Protein AF-A0A357VA05-F1 (afdb_monomer)

Solvent-accessible surface area (backbone atoms only — not comparable to full-atom values): 4851 Å² total; per-residue (Å²): 112,70,68,58,56,53,48,57,50,44,50,55,29,38,72,75,32,68,98,32,67,70,58,20,50,53,53,45,20,52,46,30,53,64,37,83,68,48,51,71,44,96,52,73,46,81,48,71,64,99,86,51,41,39,38,37,37,35,84,34,48,76,43,66,50,95,81,66,64,86,55,74,70,100,58,12,72,61,64,72,72,107

Nearest PDB structures (foldseek):
  2z3b-assembly1_E  TM=9.394E-01  e=3.137E-08  Bacillus subtilis
  5ji3-assembly1_B  TM=9.638E-01  e=5.963E-08  Escherichia coli
  6kr1-assembly4_K  TM=9.578E-01  e=1.466E-07  Staphylococcus aureus subsp. aureus Mu50
  6kr1-assembly2_G  TM=9.420E-01  e=1.063E-07  Staphylococcus aureus subsp. aureus Mu50
  4hnz-assembly1_B  TM=9.440E-01  e=1.777E-07  Trypanosoma brucei brucei TREU927

Secondary structure (DSSP, 8-state):
-HHHHHHHHHHHHHHHSTT-HHHHHHHHHHHHTT-TTGGG---EEEEE-SS-EEEEETTS-EE--TTS----STTHHHHTT-

Foldseek 3Di:
DLVVVLVVQLVVLCVVPPPCNVRSLLVSLVCLCPDPVSLPDQDKDWDDDPPFTWIHGSNSDIDTDPVRDAADDPCRVVVVVD

Mean predicted aligned error: 7.54 Å

Sequence (82 aa):
ADAFTLFERLEAKLEQYPTQLTRACVELAKDWRTDRYLRRLEAMMAVADKEVSLVLTGT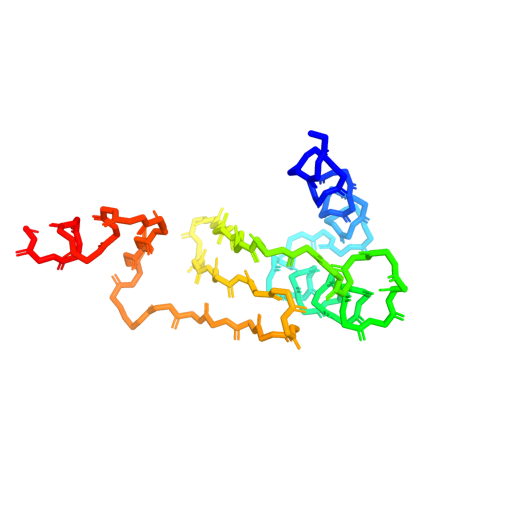GDVLEPEDGLIGIGSGGNYALAA

Radius of gyration: 12.71 Å; Cα contacts (8 Å, |Δi|>4): 104; chains: 1; bounding box: 30×35×25 Å

Structure (mmCIF, N/CA/C/O backbone):
data_AF-A0A357VA05-F1
#
_entry.id   AF-A0A357VA05-F1
#
loop_
_atom_site.group_PDB
_atom_site.id
_atom_site.type_symbol
_atom_site.label_atom_id
_atom_site.label_alt_id
_atom_site.label_comp_id
_atom_site.label_asym_id
_atom_site.label_entity_id
_atom_site.label_seq_id
_atom_site.pdbx_PDB_ins_code
_atom_site.Cartn_x
_atom_site.Cartn_y
_atom_site.Cartn_z
_atom_site.occupancy
_atom_site.B_iso_or_equiv
_atom_site.auth_seq_id
_atom_site.auth_comp_id
_atom_site.auth_asym_id
_atom_site.auth_atom_id
_atom_site.pdbx_PDB_model_num
ATOM 1 N N . ALA A 1 1 ? 15.042 -5.402 -2.720 1.00 58.16 1 ALA A N 1
ATOM 2 C CA . ALA A 1 1 ? 15.288 -3.947 -2.651 1.00 58.16 1 ALA A CA 1
ATOM 3 C C . ALA A 1 1 ? 13.981 -3.196 -2.868 1.00 58.16 1 ALA A C 1
ATOM 5 O O . ALA A 1 1 ? 13.581 -2.435 -2.005 1.00 58.16 1 ALA A O 1
ATOM 6 N N . ASP A 1 2 ? 13.264 -3.523 -3.939 1.00 70.12 2 ASP A N 1
ATOM 7 C CA . ASP A 1 2 ? 12.042 -2.831 -4.368 1.00 70.12 2 ASP A CA 1
ATOM 8 C C . ASP A 1 2 ? 10.902 -2.786 -3.337 1.00 70.12 2 ASP A C 1
ATOM 10 O O . ASP A 1 2 ? 10.282 -1.743 -3.149 1.00 70.12 2 ASP A O 1
ATOM 14 N N . ALA A 1 3 ? 10.664 -3.885 -2.611 1.00 75.94 3 ALA A N 1
ATOM 15 C CA . ALA A 1 3 ? 9.641 -3.930 -1.562 1.00 75.94 3 ALA A CA 1
ATOM 16 C C . ALA A 1 3 ? 9.960 -3.002 -0.373 1.00 75.94 3 ALA A C 1
ATOM 18 O O . ALA A 1 3 ? 9.062 -2.353 0.152 1.00 75.94 3 ALA A O 1
ATOM 19 N N . PHE A 1 4 ? 11.236 -2.888 0.019 1.00 83.62 4 PHE A N 1
ATOM 20 C CA . PHE A 1 4 ? 11.647 -1.988 1.104 1.00 83.62 4 PHE A CA 1
ATOM 21 C C . PHE A 1 4 ? 11.429 -0.522 0.727 1.00 83.62 4 PHE A C 1
ATOM 23 O O . PHE A 1 4 ? 10.904 0.238 1.529 1.00 83.62 4 PHE A O 1
ATOM 30 N N . THR A 1 5 ? 11.731 -0.140 -0.517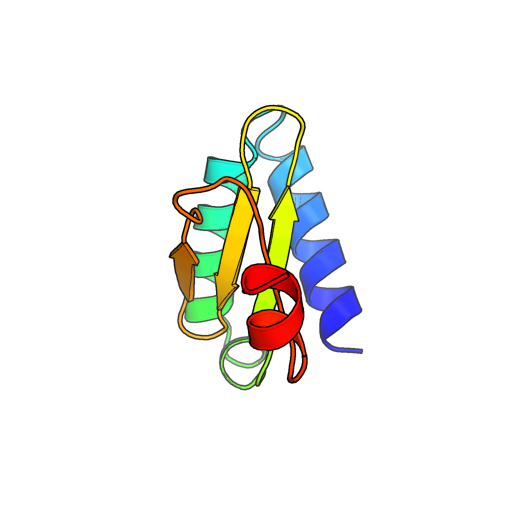 1.00 88.62 5 THR A N 1
ATOM 31 C CA . THR A 1 5 ? 11.474 1.223 -1.004 1.00 88.62 5 THR A CA 1
ATOM 32 C C . THR A 1 5 ? 9.986 1.579 -0.984 1.00 88.62 5 THR A C 1
ATOM 34 O O . THR A 1 5 ? 9.631 2.718 -0.682 1.00 88.62 5 THR A O 1
ATOM 37 N N . LEU A 1 6 ? 9.100 0.628 -1.299 1.00 90.56 6 LEU A N 1
ATOM 38 C CA . LEU A 1 6 ? 7.654 0.848 -1.213 1.00 90.56 6 LEU A CA 1
ATOM 39 C C . LEU A 1 6 ? 7.186 1.005 0.239 1.00 90.56 6 LEU A C 1
ATOM 41 O O . LEU A 1 6 ? 6.367 1.884 0.501 1.00 90.56 6 LEU A O 1
ATOM 45 N N . PHE A 1 7 ? 7.741 0.227 1.176 1.00 91.69 7 PHE A N 1
ATOM 46 C CA . PHE A 1 7 ? 7.441 0.374 2.603 1.00 91.69 7 PHE A CA 1
ATOM 47 C C . PHE A 1 7 ? 7.899 1.720 3.166 1.00 91.69 7 PHE A C 1
ATOM 49 O O . PHE A 1 7 ? 7.085 2.416 3.761 1.00 91.69 7 PHE A O 1
ATOM 56 N N . GLU A 1 8 ? 9.139 2.140 2.907 1.00 93.50 8 GLU A N 1
ATOM 57 C CA . GLU A 1 8 ? 9.647 3.446 3.360 1.00 93.50 8 GLU A CA 1
ATOM 58 C C . GLU A 1 8 ? 8.785 4.604 2.832 1.00 93.50 8 GLU A C 1
ATOM 60 O O . GLU A 1 8 ? 8.474 5.559 3.544 1.00 93.50 8 GLU A O 1
ATOM 65 N N . ARG A 1 9 ? 8.339 4.516 1.571 1.00 93.56 9 ARG A N 1
ATOM 66 C CA . ARG A 1 9 ? 7.434 5.521 1.002 1.00 93.56 9 ARG A CA 1
ATOM 67 C C . ARG A 1 9 ? 6.037 5.464 1.607 1.00 93.56 9 ARG A C 1
ATOM 69 O O . ARG A 1 9 ? 5.434 6.518 1.792 1.00 93.56 9 ARG A O 1
ATOM 76 N N . LEU A 1 10 ? 5.517 4.274 1.903 1.00 94.94 10 LEU A N 1
ATOM 77 C CA . LEU A 1 10 ? 4.237 4.128 2.589 1.00 94.94 10 LEU A CA 1
ATOM 78 C C . LEU A 1 10 ? 4.298 4.733 3.998 1.00 94.94 10 LEU A C 1
ATOM 80 O O . LEU A 1 10 ? 3.401 5.491 4.355 1.00 94.94 10 LEU A O 1
ATOM 84 N N . GLU A 1 11 ? 5.358 4.464 4.761 1.00 95.00 11 GLU A N 1
ATOM 85 C CA . GLU A 1 11 ? 5.584 5.048 6.090 1.00 95.00 11 GLU A CA 1
ATOM 86 C C . GLU A 1 11 ? 5.596 6.579 6.029 1.00 95.00 11 GLU A C 1
ATOM 88 O O . GLU A 1 11 ? 4.842 7.226 6.756 1.00 95.00 11 GLU A O 1
ATOM 93 N N . ALA A 1 12 ? 6.325 7.166 5.075 1.00 96.75 12 ALA A N 1
ATOM 94 C CA . ALA A 1 12 ? 6.330 8.615 4.874 1.00 96.75 12 ALA A CA 1
ATOM 95 C C . ALA A 1 12 ? 4.925 9.183 4.574 1.00 96.75 12 ALA A C 1
ATOM 97 O O . ALA A 1 12 ? 4.568 10.268 5.041 1.00 96.75 12 ALA A O 1
ATOM 98 N N . LYS A 1 13 ? 4.088 8.457 3.815 1.00 96.75 13 LYS A N 1
ATOM 99 C CA . LYS A 1 13 ? 2.689 8.859 3.575 1.00 96.75 13 LYS A CA 1
ATOM 100 C C . LYS A 1 13 ? 1.821 8.716 4.823 1.00 96.75 13 LYS A C 1
ATOM 102 O O . LYS A 1 13 ? 0.944 9.550 5.025 1.00 96.75 13 LYS A O 1
ATOM 107 N N . LEU A 1 14 ? 2.049 7.704 5.655 1.00 95.69 14 LEU A N 1
ATOM 108 C CA . LEU A 1 14 ? 1.321 7.514 6.913 1.00 95.69 14 LEU A CA 1
ATOM 109 C C . LEU A 1 14 ? 1.665 8.591 7.946 1.00 95.69 14 LEU A C 1
ATOM 111 O O . LEU A 1 14 ? 0.771 9.068 8.641 1.00 95.69 14 LEU A O 1
ATOM 115 N N . GLU A 1 15 ? 2.921 9.034 8.002 1.00 96.06 15 GLU A N 1
ATOM 116 C CA . GLU A 1 15 ? 3.327 10.183 8.819 1.00 96.06 15 GLU A CA 1
ATOM 117 C C . GLU A 1 15 ? 2.672 11.485 8.335 1.00 96.06 15 GLU A C 1
ATOM 119 O O . GLU A 1 15 ? 2.217 12.298 9.141 1.00 96.06 15 GLU A O 1
ATOM 124 N N . GLN A 1 16 ? 2.577 11.675 7.014 1.00 96.81 16 GLN A N 1
ATOM 125 C CA . GLN A 1 16 ? 1.929 12.844 6.416 1.00 96.81 16 GLN A CA 1
ATOM 126 C C . GLN A 1 16 ? 0.400 12.834 6.591 1.00 96.81 16 GLN A C 1
ATOM 128 O O . GLN A 1 16 ? -0.218 13.896 6.719 1.00 96.81 16 GLN A O 1
ATOM 133 N N . TYR A 1 17 ? -0.213 11.648 6.596 1.00 94.19 17 TYR A N 1
ATOM 134 C CA . TYR A 1 17 ? -1.655 11.446 6.731 1.00 94.19 17 TYR A CA 1
ATOM 135 C C . TYR A 1 17 ? -1.980 10.467 7.871 1.00 94.19 17 TYR A C 1
ATOM 137 O O . TYR A 1 17 ? -2.438 9.347 7.613 1.00 94.19 17 TYR A O 1
ATOM 145 N N . PRO A 1 18 ? -1.809 10.888 9.140 1.00 90.75 18 PRO A N 1
ATOM 146 C CA . PRO A 1 18 ? -2.126 10.045 10.283 1.00 90.75 18 PRO A CA 1
ATOM 147 C C . PRO A 1 18 ? -3.579 9.576 10.225 1.00 90.75 18 PRO A C 1
ATOM 149 O O . PRO A 1 18 ? -4.466 10.333 9.813 1.00 90.75 18 PRO A O 1
ATOM 152 N N . THR A 1 19 ? -3.794 8.319 10.624 1.00 88.56 19 THR A N 1
ATOM 153 C CA . THR A 1 19 ? -5.106 7.646 10.704 1.00 88.56 19 THR A CA 1
ATOM 154 C C . THR A 1 19 ? -5.914 7.617 9.401 1.00 88.56 19 THR A C 1
ATOM 156 O O . THR A 1 19 ? -7.113 7.372 9.438 1.00 88.56 19 THR A O 1
ATOM 159 N N . GLN A 1 20 ? -5.297 7.892 8.250 1.00 91.50 20 GLN A N 1
ATOM 160 C CA . GLN A 1 20 ? -5.968 7.919 6.948 1.00 91.50 20 GLN A CA 1
ATOM 161 C C . GLN A 1 20 ? -5.283 6.941 5.986 1.00 91.50 20 GLN A C 1
ATOM 163 O O . GLN A 1 20 ? -4.667 7.358 5.001 1.00 91.50 20 GLN A O 1
ATOM 168 N N . LEU A 1 21 ? -5.399 5.637 6.262 1.00 92.75 21 LEU A N 1
ATOM 169 C CA . LEU A 1 21 ? -4.723 4.586 5.494 1.00 92.75 21 LEU A CA 1
ATOM 170 C C . LEU A 1 21 ? -5.048 4.655 3.996 1.00 92.75 21 LEU A C 1
ATOM 172 O O . LEU A 1 21 ? -4.140 4.680 3.166 1.00 92.75 21 LEU A O 1
ATOM 176 N N . THR A 1 22 ? -6.330 4.788 3.645 1.00 93.00 22 THR A N 1
ATOM 177 C CA . THR A 1 22 ? -6.778 4.916 2.249 1.00 93.00 22 THR A CA 1
ATOM 178 C C . THR A 1 22 ? -6.143 6.112 1.554 1.00 93.00 22 THR A C 1
ATOM 180 O O . THR A 1 22 ? -5.689 6.006 0.416 1.00 93.00 22 THR A O 1
ATOM 183 N N . ARG A 1 23 ? -6.038 7.251 2.246 1.00 94.94 23 ARG A N 1
ATOM 184 C CA . ARG A 1 23 ? -5.414 8.453 1.687 1.00 94.94 23 ARG A CA 1
ATOM 185 C C . ARG A 1 23 ? -3.921 8.250 1.463 1.00 94.94 23 ARG A C 1
ATOM 187 O O . ARG A 1 23 ? -3.430 8.591 0.390 1.00 94.94 23 ARG A O 1
ATOM 194 N N . ALA A 1 24 ? -3.217 7.680 2.439 1.00 96.19 24 ALA A N 1
ATOM 195 C CA . ALA A 1 24 ? -1.798 7.367 2.309 1.00 96.19 24 ALA A CA 1
ATOM 196 C C . ALA A 1 24 ? -1.540 6.428 1.118 1.00 96.19 24 ALA A C 1
ATOM 198 O O . ALA A 1 24 ? -0.642 6.686 0.315 1.00 96.19 24 ALA A O 1
ATOM 199 N N . CYS A 1 25 ? -2.386 5.408 0.942 1.00 95.12 25 CYS A N 1
ATOM 200 C CA . CYS A 1 25 ? -2.310 4.471 -0.177 1.00 95.12 25 CYS A CA 1
ATOM 201 C C . CYS A 1 25 ? -2.575 5.145 -1.533 1.00 95.12 25 CYS A C 1
ATOM 203 O O . CYS A 1 25 ? -1.831 4.922 -2.486 1.00 95.12 25 CYS A O 1
ATOM 205 N N . VAL A 1 26 ? -3.580 6.021 -1.627 1.00 95.25 26 VAL A N 1
ATOM 206 C CA . VAL A 1 26 ? -3.878 6.781 -2.855 1.00 95.25 26 VAL A CA 1
ATOM 207 C C . VAL A 1 26 ? -2.730 7.716 -3.237 1.00 95.25 26 VAL A C 1
ATOM 209 O O . VAL A 1 26 ? -2.373 7.808 -4.412 1.00 95.25 26 VAL A O 1
ATOM 212 N N . GLU A 1 27 ? -2.121 8.403 -2.271 1.00 96.06 27 GLU A N 1
ATOM 213 C CA . GLU A 1 27 ? -0.977 9.278 -2.543 1.00 96.06 27 GLU A CA 1
ATOM 214 C C . GLU A 1 27 ? 0.277 8.485 -2.933 1.00 96.06 27 GLU A C 1
ATOM 216 O O . GLU A 1 27 ? 0.993 8.886 -3.850 1.00 96.06 27 GLU A O 1
ATOM 221 N N . LEU A 1 28 ? 0.516 7.325 -2.316 1.00 95.31 28 LEU A N 1
ATOM 222 C CA . LEU A 1 28 ? 1.577 6.418 -2.751 1.00 95.31 28 LEU A CA 1
ATOM 223 C C . LEU A 1 28 ? 1.338 5.909 -4.176 1.00 95.31 28 LEU A C 1
ATOM 225 O O . LEU A 1 28 ? 2.268 5.907 -4.975 1.00 95.31 28 LEU A O 1
ATOM 229 N N . ALA A 1 29 ? 0.113 5.516 -4.525 1.00 93.94 29 ALA A N 1
ATOM 230 C CA . ALA A 1 29 ? -0.218 5.042 -5.867 1.00 93.94 29 ALA A CA 1
ATOM 231 C C . ALA A 1 29 ? 0.009 6.125 -6.936 1.00 93.94 29 ALA A C 1
ATOM 233 O O . ALA A 1 29 ? 0.514 5.837 -8.023 1.00 93.94 29 ALA A O 1
ATOM 234 N N . LYS A 1 30 ? -0.284 7.395 -6.621 1.00 93.75 30 LYS A N 1
ATOM 235 C CA . LYS A 1 30 ? 0.046 8.537 -7.492 1.00 93.75 30 LYS A CA 1
ATOM 236 C C . LYS A 1 30 ? 1.556 8.695 -7.678 1.00 93.75 30 LYS A C 1
ATOM 238 O O . LYS A 1 30 ? 2.005 8.861 -8.816 1.00 93.75 30 LYS A O 1
ATOM 243 N N . ASP A 1 31 ? 2.330 8.619 -6.597 1.00 92.62 31 ASP A N 1
ATOM 244 C CA . ASP A 1 31 ? 3.794 8.714 -6.646 1.00 92.62 31 ASP A CA 1
ATOM 245 C C . ASP A 1 31 ? 4.392 7.540 -7.428 1.00 92.62 31 ASP A C 1
ATOM 247 O O . ASP A 1 31 ? 5.213 7.732 -8.322 1.00 92.62 31 ASP A O 1
ATOM 251 N N . TRP A 1 32 ? 3.913 6.324 -7.171 1.00 91.88 32 TRP A N 1
ATOM 252 C CA . TRP A 1 32 ? 4.304 5.110 -7.883 1.00 91.88 32 TRP A CA 1
ATOM 253 C C . TRP A 1 32 ? 4.028 5.242 -9.380 1.00 91.88 32 TRP A C 1
ATOM 255 O O . TRP A 1 32 ? 4.918 5.046 -10.208 1.00 91.88 32 TRP A O 1
ATOM 265 N N . ARG A 1 33 ? 2.830 5.709 -9.739 1.00 89.56 33 ARG A N 1
ATOM 266 C CA . ARG A 1 33 ? 2.450 5.988 -11.123 1.00 89.56 33 ARG A CA 1
ATOM 267 C C . ARG A 1 33 ? 3.153 7.207 -11.697 1.00 89.56 33 ARG A C 1
ATOM 269 O O . ARG A 1 33 ? 2.906 7.502 -12.852 1.00 89.56 33 ARG A O 1
ATOM 276 N N . THR A 1 34 ? 3.991 7.971 -11.008 1.00 90.38 34 THR A N 1
ATOM 277 C CA . THR A 1 34 ? 4.690 9.143 -11.594 1.00 90.38 34 THR A CA 1
ATOM 278 C C . THR A 1 34 ? 6.200 9.001 -11.608 1.00 90.38 34 THR A C 1
ATOM 280 O O . THR A 1 34 ? 6.854 9.495 -12.527 1.00 90.38 34 THR A O 1
ATOM 283 N N . ASP A 1 35 ? 6.739 8.242 -10.668 1.00 91.69 35 ASP A N 1
ATOM 284 C CA . ASP A 1 35 ? 8.162 8.014 -10.508 1.00 91.69 35 ASP A CA 1
ATOM 285 C C . ASP A 1 35 ? 8.719 7.065 -11.589 1.00 91.69 35 ASP A C 1
ATOM 287 O O . ASP A 1 35 ? 8.232 5.956 -11.819 1.00 91.69 35 ASP A O 1
ATOM 291 N N . ARG A 1 36 ? 9.775 7.513 -12.279 1.00 88.25 36 ARG A N 1
ATOM 292 C CA . ARG A 1 36 ? 10.406 6.785 -13.393 1.00 88.25 36 ARG A CA 1
ATOM 293 C C . ARG A 1 36 ? 10.956 5.417 -12.979 1.00 88.25 36 ARG A C 1
ATOM 295 O O . ARG A 1 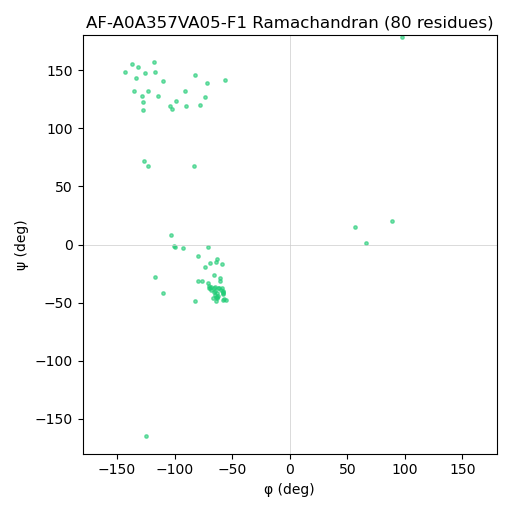36 ? 11.015 4.524 -13.827 1.00 88.25 36 ARG A O 1
ATOM 302 N N . TYR A 1 37 ? 11.405 5.278 -11.735 1.00 87.44 37 TYR A N 1
ATOM 303 C CA . TYR A 1 37 ? 11.937 4.029 -11.208 1.00 87.44 37 TYR A CA 1
ATOM 304 C C . TYR A 1 37 ? 10.796 3.113 -10.766 1.00 87.44 37 TYR A C 1
ATOM 306 O O . TYR A 1 37 ? 10.733 1.967 -11.209 1.00 87.44 37 TYR A O 1
ATOM 314 N N . LEU A 1 38 ? 9.841 3.643 -9.995 1.00 85.12 38 LEU A N 1
ATOM 315 C CA . LEU A 1 38 ? 8.757 2.832 -9.435 1.00 85.12 38 LEU A CA 1
ATOM 316 C C . LEU A 1 38 ? 7.832 2.239 -10.508 1.00 85.12 38 LEU A C 1
ATOM 318 O O . LEU A 1 38 ? 7.436 1.084 -10.393 1.00 85.12 38 LEU A O 1
ATOM 322 N N . ARG A 1 39 ? 7.543 2.967 -11.595 1.00 84.50 39 ARG A N 1
ATOM 323 C CA . ARG A 1 39 ? 6.710 2.462 -12.710 1.00 84.50 39 ARG A CA 1
ATOM 324 C C . ARG A 1 39 ? 7.251 1.198 -13.394 1.00 84.50 39 ARG A C 1
ATOM 326 O O . ARG A 1 39 ? 6.530 0.586 -14.173 1.00 84.50 39 ARG A O 1
ATOM 333 N N . ARG A 1 40 ? 8.527 0.850 -13.194 1.00 85.31 40 ARG A N 1
ATOM 334 C CA . ARG A 1 40 ? 9.154 -0.355 -13.768 1.00 85.31 40 ARG A CA 1
ATOM 335 C C . ARG A 1 40 ? 9.088 -1.563 -12.834 1.00 85.31 40 ARG A C 1
ATOM 337 O O . ARG A 1 40 ? 9.556 -2.631 -13.211 1.00 85.31 40 ARG A O 1
ATOM 344 N N . LEU A 1 41 ? 8.553 -1.387 -11.627 1.00 84.00 41 LEU A N 1
ATOM 345 C CA . LEU A 1 41 ? 8.409 -2.454 -10.651 1.00 84.00 41 LEU A CA 1
ATOM 346 C C . LEU A 1 41 ? 7.214 -3.335 -11.000 1.00 84.00 41 LEU A C 1
ATOM 348 O O . LEU A 1 41 ? 6.073 -2.877 -10.994 1.00 84.00 41 LEU A O 1
ATOM 352 N N . GLU A 1 42 ? 7.474 -4.619 -11.224 1.00 81.25 42 GLU A N 1
ATOM 353 C CA . GLU A 1 42 ? 6.445 -5.658 -11.302 1.00 81.25 42 GLU A CA 1
ATOM 354 C C . GLU A 1 42 ? 6.084 -6.121 -9.883 1.00 81.25 42 GLU A C 1
ATOM 356 O O . GLU A 1 42 ? 6.416 -7.226 -9.457 1.00 81.25 42 GLU A O 1
ATOM 361 N N . ALA A 1 43 ? 5.456 -5.230 -9.112 1.00 83.88 43 ALA A N 1
ATOM 362 C 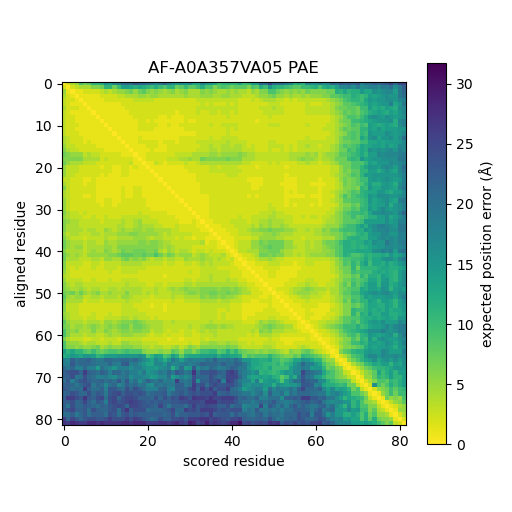CA . ALA A 1 43 ? 5.086 -5.484 -7.724 1.00 83.88 43 ALA A CA 1
ATOM 363 C C . ALA A 1 43 ? 3.632 -5.093 -7.427 1.00 83.88 43 ALA A C 1
ATOM 365 O O . ALA A 1 43 ? 3.057 -4.193 -8.045 1.00 83.88 43 ALA A O 1
ATOM 366 N N . MET A 1 44 ? 3.064 -5.778 -6.436 1.00 87.81 44 MET A N 1
ATOM 367 C CA . MET A 1 44 ? 1.795 -5.445 -5.793 1.00 87.81 44 MET A CA 1
ATOM 368 C C . MET A 1 44 ? 2.025 -5.352 -4.287 1.00 87.81 44 MET A C 1
ATOM 370 O O . MET A 1 44 ? 2.865 -6.075 -3.747 1.00 87.81 44 MET A O 1
ATOM 374 N N . MET A 1 45 ? 1.280 -4.483 -3.611 1.00 90.31 45 MET A N 1
ATOM 375 C CA . MET A 1 45 ? 1.374 -4.289 -2.166 1.00 90.31 45 MET A CA 1
ATOM 376 C C . MET A 1 45 ? -0.007 -4.422 -1.530 1.00 90.31 45 MET A C 1
ATOM 378 O O . MET A 1 45 ? -0.922 -3.693 -1.898 1.00 90.31 45 MET A O 1
ATOM 382 N N . ALA A 1 46 ? -0.149 -5.343 -0.578 1.00 90.75 46 ALA A N 1
ATOM 383 C CA . ALA A 1 46 ? -1.317 -5.421 0.293 1.00 90.75 46 ALA A CA 1
ATOM 384 C C . ALA A 1 46 ? -1.065 -4.587 1.548 1.00 90.75 46 ALA A C 1
ATOM 386 O O . ALA A 1 46 ? -0.013 -4.718 2.175 1.00 90.75 46 ALA A O 1
ATOM 387 N N . VAL A 1 47 ? 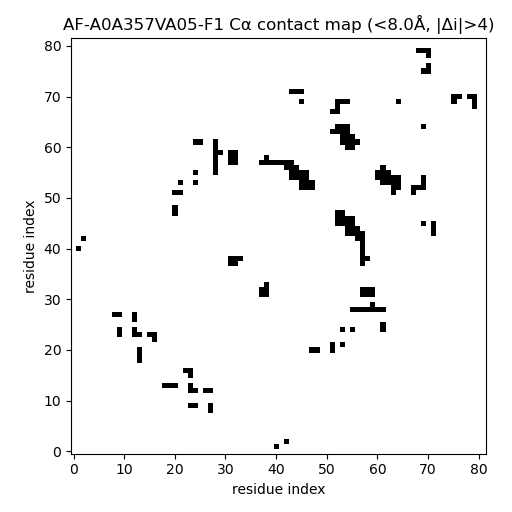-2.026 -3.752 1.919 1.00 91.06 47 VAL A N 1
ATOM 388 C CA . VAL A 1 47 ? -1.970 -2.892 3.099 1.00 91.06 47 VAL A CA 1
ATOM 389 C C . VAL A 1 47 ? -3.308 -2.986 3.813 1.00 91.06 47 VAL A C 1
ATOM 391 O O . VAL A 1 47 ? -4.343 -2.859 3.174 1.00 91.06 47 VAL A O 1
ATOM 394 N N . ALA A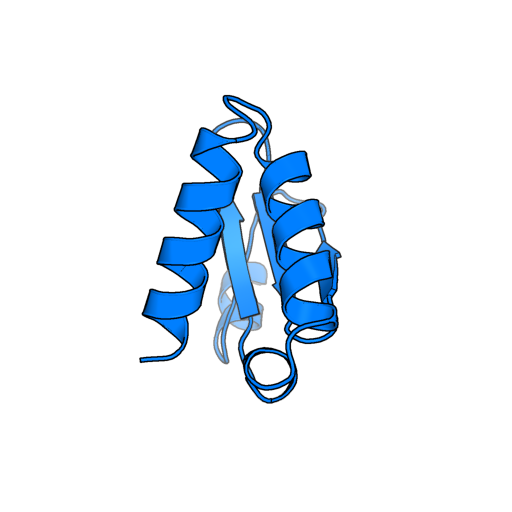 1 48 ? -3.305 -3.194 5.124 1.00 90.12 48 ALA A N 1
ATOM 395 C CA . ALA A 1 48 ? -4.532 -3.294 5.901 1.00 90.12 48 ALA A CA 1
ATOM 396 C C . ALA A 1 48 ? -4.367 -2.654 7.280 1.00 90.12 48 ALA A C 1
ATOM 398 O O . ALA A 1 48 ? -3.280 -2.686 7.862 1.00 90.12 48 ALA A O 1
ATOM 399 N N . ASP A 1 49 ? -5.459 -2.110 7.804 1.00 87.12 49 ASP A N 1
ATOM 400 C CA . ASP A 1 49 ? -5.623 -1.795 9.218 1.00 87.12 49 ASP A CA 1
ATOM 401 C C . ASP A 1 49 ? -6.890 -2.473 9.768 1.00 87.12 49 ASP A C 1
ATOM 403 O O . ASP A 1 49 ? -7.421 -3.418 9.188 1.00 87.12 49 ASP A O 1
ATOM 407 N N . LYS A 1 50 ? -7.345 -2.035 10.945 1.00 84.19 50 LYS A N 1
ATOM 408 C CA . LYS A 1 50 ? -8.535 -2.582 11.611 1.00 84.19 50 LYS A CA 1
ATOM 409 C C . LYS A 1 50 ? -9.854 -2.251 10.886 1.00 84.19 50 LYS A C 1
ATOM 411 O O . LYS A 1 50 ? -10.876 -2.818 11.258 1.00 84.19 50 LYS A O 1
ATOM 416 N N . GLU A 1 51 ? -9.855 -1.283 9.968 1.00 83.56 51 GLU A N 1
ATOM 417 C CA . GLU A 1 51 ? -11.051 -0.747 9.306 1.00 83.56 51 GLU A CA 1
ATOM 418 C C . GLU A 1 51 ? -11.100 -1.139 7.831 1.00 83.56 51 GLU A C 1
ATOM 420 O O . GLU A 1 51 ? -12.169 -1.501 7.348 1.00 83.56 51 GLU A O 1
ATOM 425 N N . VAL A 1 52 ? -9.963 -1.084 7.129 1.00 85.19 52 VAL A N 1
ATOM 426 C CA . VAL A 1 52 ? -9.898 -1.283 5.677 1.00 85.19 52 VAL A CA 1
ATOM 427 C C . VAL A 1 52 ? -8.721 -2.150 5.252 1.00 85.19 52 VAL A C 1
ATOM 429 O O . VAL A 1 52 ? -7.679 -2.231 5.905 1.00 85.19 52 VAL A O 1
ATOM 432 N N . SER A 1 53 ? -8.889 -2.778 4.096 1.00 90.00 53 SER A N 1
ATOM 433 C CA . SER A 1 53 ? -7.903 -3.624 3.436 1.00 90.00 53 SER A CA 1
ATOM 434 C C . SER A 1 53 ? -7.755 -3.150 1.992 1.00 90.00 53 SER A C 1
ATOM 436 O O . SER A 1 53 ? -8.741 -2.975 1.294 1.00 90.00 53 SER A O 1
ATOM 438 N N . LEU A 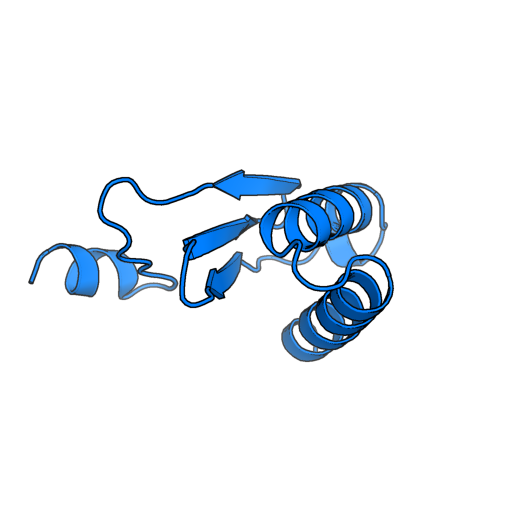1 54 ? -6.532 -2.891 1.536 1.00 91.12 54 LEU A N 1
ATOM 439 C CA . LEU A 1 54 ? -6.232 -2.287 0.242 1.00 91.12 54 LEU A CA 1
ATOM 440 C C . LEU A 1 54 ? -5.126 -3.047 -0.493 1.00 91.12 54 LEU A C 1
ATOM 442 O O . LEU A 1 54 ? -4.140 -3.490 0.095 1.00 91.12 54 LEU A O 1
ATOM 446 N N . VAL A 1 55 ? -5.258 -3.133 -1.810 1.00 91.94 55 VAL A N 1
ATOM 447 C CA . VAL A 1 55 ? -4.234 -3.618 -2.734 1.00 91.94 55 VAL A CA 1
ATOM 448 C C . VAL A 1 55 ? -3.804 -2.472 -3.634 1.00 91.94 55 VAL A C 1
ATOM 450 O O . VAL A 1 55 ? -4.636 -1.821 -4.263 1.00 91.94 55 VAL A O 1
ATOM 453 N N . LEU A 1 56 ? -2.495 -2.244 -3.705 1.00 91.56 56 LEU A N 1
ATOM 454 C CA . LEU A 1 56 ? -1.866 -1.281 -4.595 1.00 91.56 56 LEU A CA 1
ATOM 455 C C . LEU A 1 56 ? -1.077 -2.002 -5.682 1.00 91.56 56 LEU A C 1
ATOM 457 O O . LEU A 1 56 ? -0.373 -2.979 -5.411 1.00 91.56 56 LEU A O 1
ATOM 461 N N . THR A 1 57 ? -1.143 -1.478 -6.901 1.00 88.50 57 THR A N 1
ATOM 462 C CA . THR A 1 57 ? -0.424 -2.010 -8.064 1.00 88.50 57 THR A CA 1
ATOM 463 C C . THR A 1 57 ? 0.565 -0.987 -8.622 1.00 88.50 57 THR A C 1
ATOM 465 O O . THR A 1 57 ? 0.384 0.226 -8.487 1.00 88.50 57 THR A O 1
ATOM 468 N N . GLY A 1 58 ? 1.592 -1.461 -9.334 1.00 83.06 58 GLY A N 1
ATOM 469 C CA . GLY A 1 58 ? 2.543 -0.586 -10.034 1.00 83.06 58 GLY A CA 1
ATOM 470 C C . GLY A 1 58 ? 1.941 0.281 -11.149 1.00 83.06 58 GLY A C 1
ATOM 471 O O . GLY A 1 58 ? 2.578 1.236 -11.597 1.00 83.06 58 GLY A O 1
ATOM 472 N N . THR A 1 59 ? 0.704 0.001 -11.571 1.00 83.19 59 THR A N 1
ATOM 473 C CA . THR A 1 59 ? -0.079 0.844 -12.492 1.00 83.19 5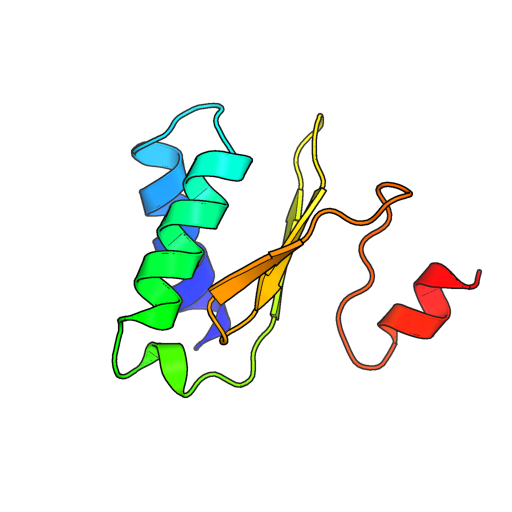9 THR A CA 1
ATOM 474 C C . THR A 1 59 ? -0.739 2.037 -11.795 1.00 83.19 59 THR A C 1
ATOM 476 O O . THR A 1 59 ? -1.192 2.965 -12.470 1.00 83.19 59 THR A O 1
ATOM 479 N N . GLY A 1 60 ? -0.712 2.077 -10.459 1.00 84.69 60 GLY A N 1
ATOM 480 C CA . GLY A 1 60 ? -1.302 3.137 -9.647 1.00 84.69 60 GLY A CA 1
ATOM 481 C C . GLY A 1 60 ? -2.761 2.890 -9.275 1.00 84.69 60 GLY A C 1
ATOM 482 O O . GLY A 1 60 ? -3.455 3.851 -8.941 1.00 84.69 60 GLY A O 1
ATOM 483 N N . ASP A 1 61 ? -3.224 1.642 -9.343 1.00 88.81 61 ASP A N 1
ATOM 484 C CA . ASP A 1 61 ? -4.561 1.274 -8.888 1.00 88.81 61 ASP A CA 1
ATOM 485 C C . ASP A 1 61 ? -4.554 1.058 -7.372 1.00 88.81 61 ASP A C 1
ATOM 487 O O . ASP A 1 61 ? -3.567 0.583 -6.803 1.00 88.81 61 ASP A O 1
ATOM 491 N N . VAL A 1 62 ? -5.664 1.416 -6.726 1.00 92.31 62 VAL A N 1
ATOM 492 C CA . VAL A 1 62 ? -5.930 1.154 -5.308 1.00 92.31 62 VAL A CA 1
ATOM 493 C C . VAL A 1 62 ? -7.279 0.462 -5.231 1.00 92.31 62 VAL A C 1
ATOM 495 O O . VAL A 1 62 ? -8.291 1.042 -5.622 1.00 92.31 62 VAL A O 1
ATOM 498 N N . LEU A 1 63 ? -7.278 -0.785 -4.776 1.00 89.44 63 LEU A N 1
ATOM 499 C CA . LEU A 1 63 ? -8.444 -1.662 -4.786 1.00 89.44 63 LEU A CA 1
ATOM 500 C C . LEU A 1 63 ? -8.731 -2.151 -3.369 1.00 89.44 63 LEU A C 1
ATOM 502 O O . LEU A 1 63 ? -7.826 -2.626 -2.691 1.00 89.44 63 LEU A O 1
ATOM 506 N N . GLU A 1 64 ? -9.983 -2.063 -2.940 1.00 84.94 64 GLU A N 1
ATOM 507 C CA . GLU A 1 64 ? -10.473 -2.681 -1.707 1.00 84.94 64 GLU A CA 1
ATOM 508 C C . GLU A 1 64 ? -11.171 -4.001 -2.078 1.00 84.94 64 GLU A C 1
ATOM 510 O O . GLU A 1 64 ? -12.045 -3.985 -2.948 1.00 84.94 64 GLU A O 1
ATOM 515 N N . PRO A 1 65 ? -10.767 -5.157 -1.520 1.00 75.31 65 PRO A N 1
ATOM 516 C CA . PRO A 1 65 ? -11.434 -6.423 -1.796 1.00 75.31 65 PRO A CA 1
ATOM 517 C C . PRO A 1 65 ? -12.805 -6.471 -1.117 1.00 75.31 65 PRO A C 1
ATOM 519 O O . PRO A 1 65 ? -12.943 -6.087 0.043 1.00 75.31 65 PRO A O 1
ATOM 522 N N . GLU A 1 66 ? -13.804 -6.998 -1.828 1.00 66.06 66 GLU A N 1
ATOM 523 C CA . GLU A 1 66 ? -15.212 -6.979 -1.398 1.00 66.06 66 GLU A CA 1
ATOM 524 C C . GLU A 1 66 ? -15.469 -7.717 -0.069 1.00 66.06 66 GLU A C 1
ATOM 526 O O . GLU A 1 66 ? -16.343 -7.306 0.689 1.00 66.06 66 GLU A O 1
ATOM 531 N N . ASP A 1 67 ? -14.667 -8.736 0.260 1.00 62.88 67 ASP A N 1
ATOM 532 C CA . ASP A 1 67 ? -14.836 -9.553 1.474 1.00 62.88 67 ASP A CA 1
ATOM 533 C C . ASP A 1 67 ? -13.835 -9.218 2.599 1.00 62.88 67 ASP A C 1
ATOM 535 O O . ASP A 1 67 ? -13.718 -9.956 3.578 1.00 62.88 67 ASP A O 1
ATOM 539 N N . GLY A 1 68 ? -13.038 -8.150 2.459 1.00 56.66 68 GLY A N 1
ATOM 540 C CA . GLY A 1 68 ? -11.957 -7.828 3.405 1.00 56.66 68 GLY A CA 1
ATOM 541 C C . GLY A 1 68 ? -10.798 -8.843 3.423 1.00 56.66 68 GLY A C 1
ATOM 542 O O . GLY A 1 68 ? -9.840 -8.671 4.175 1.00 56.66 68 GLY A O 1
ATOM 543 N N . LEU A 1 69 ? -10.844 -9.884 2.583 1.00 55.47 69 LEU A N 1
ATOM 544 C CA . LEU A 1 69 ? -9.744 -10.819 2.355 1.00 55.47 69 LEU A CA 1
ATOM 545 C C . LEU A 1 69 ? -8.848 -10.325 1.215 1.00 55.47 69 LEU A C 1
ATOM 547 O O . LEU A 1 69 ? -9.272 -10.232 0.064 1.00 55.47 69 LEU A O 1
ATOM 551 N N . ILE A 1 70 ? -7.573 -10.078 1.520 1.00 56.31 70 ILE A N 1
ATOM 552 C CA . ILE A 1 70 ? -6.548 -9.815 0.506 1.00 56.31 70 ILE A CA 1
ATOM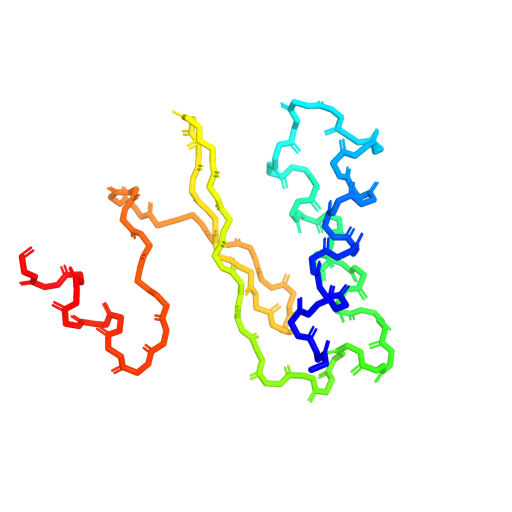 553 C C . ILE A 1 70 ? -5.699 -11.070 0.293 1.00 56.31 70 ILE A C 1
ATOM 555 O O . ILE A 1 70 ? -4.951 -11.482 1.180 1.00 56.31 70 ILE A O 1
ATOM 559 N N . GLY A 1 71 ? -5.736 -11.627 -0.917 1.00 53.91 71 GLY A N 1
ATOM 560 C CA . GLY A 1 71 ? -4.729 -12.570 -1.403 1.00 53.91 71 GLY A CA 1
ATOM 561 C C . GLY A 1 71 ? -3.792 -11.887 -2.400 1.00 53.91 71 GLY A C 1
ATOM 562 O O . GLY A 1 71 ? -4.241 -11.449 -3.454 1.00 53.91 71 GLY A O 1
ATOM 563 N N . ILE A 1 72 ? -2.488 -11.821 -2.110 1.00 56.56 72 ILE A N 1
ATOM 564 C CA . ILE A 1 72 ? -1.462 -11.380 -3.077 1.00 56.56 72 ILE A CA 1
ATOM 565 C C . ILE A 1 72 ? -0.468 -12.510 -3.391 1.00 56.56 72 ILE A C 1
ATOM 567 O O . ILE A 1 72 ? -0.169 -13.343 -2.537 1.00 56.56 72 ILE A O 1
ATOM 571 N N . GLY A 1 73 ? 0.064 -12.533 -4.621 1.00 50.75 73 GLY A N 1
ATOM 572 C CA . GLY A 1 73 ? 1.050 -13.521 -5.099 1.00 50.75 73 GLY A CA 1
ATOM 573 C C . GLY A 1 73 ? 0.455 -14.691 -5.902 1.00 50.75 73 GLY A C 1
ATOM 574 O O . GLY A 1 73 ? -0.757 -14.786 -6.079 1.00 50.75 73 GLY A O 1
ATOM 575 N N . SER A 1 74 ? 1.302 -15.610 -6.388 1.00 48.69 74 SER A N 1
ATOM 576 C CA . SER A 1 74 ? 0.894 -16.766 -7.222 1.00 48.69 74 SER A CA 1
ATOM 577 C C . SER A 1 74 ? -0.027 -17.771 -6.510 1.00 48.69 74 SER A C 1
ATOM 579 O O . SER A 1 74 ? -0.667 -18.589 -7.168 1.00 48.69 74 SER A O 1
ATOM 581 N N . GLY A 1 75 ? -0.115 -17.691 -5.178 1.00 53.81 75 GLY A N 1
ATOM 582 C CA . GLY A 1 75 ? -1.038 -18.454 -4.334 1.00 53.81 75 GLY A CA 1
ATOM 583 C C . GLY A 1 75 ? -2.281 -17.681 -3.872 1.00 53.81 75 GLY A C 1
ATOM 584 O O . GLY A 1 75 ? -3.116 -18.264 -3.190 1.00 53.81 75 GLY A O 1
ATOM 585 N N . GLY A 1 76 ? -2.433 -16.398 -4.228 1.00 51.59 76 GLY A N 1
ATOM 586 C CA . GLY A 1 76 ? -3.520 -15.542 -3.727 1.00 51.59 76 GLY A CA 1
ATOM 587 C C . GLY A 1 76 ? -4.918 -16.074 -4.060 1.00 51.59 76 GLY A C 1
ATOM 588 O O . GLY A 1 76 ? -5.790 -16.092 -3.197 1.00 51.59 76 GLY A O 1
ATOM 589 N N . ASN A 1 77 ? -5.092 -16.630 -5.264 1.00 53.47 77 ASN A N 1
ATOM 590 C CA . ASN A 1 77 ? -6.345 -17.271 -5.681 1.00 53.47 77 ASN A CA 1
ATOM 591 C C . ASN A 1 77 ? -6.681 -18.540 -4.879 1.00 53.47 77 ASN A C 1
ATOM 593 O O . ASN A 1 77 ? -7.851 -18.883 -4.770 1.00 53.47 77 ASN A O 1
ATOM 597 N N . TYR A 1 78 ? -5.687 -19.239 -4.318 1.00 54.12 78 TYR A N 1
ATOM 598 C CA . TYR A 1 78 ? -5.932 -20.423 -3.484 1.00 54.12 78 TYR A CA 1
ATOM 599 C C . TYR A 1 78 ? -6.338 -20.046 -2.056 1.00 54.12 78 TYR A C 1
ATOM 601 O O . TYR A 1 78 ? -7.116 -20.768 -1.447 1.00 54.12 78 TYR A O 1
ATOM 609 N N . ALA A 1 79 ? -5.846 -18.918 -1.535 1.00 50.03 79 ALA A N 1
ATOM 610 C CA . ALA A 1 79 ? -6.227 -18.413 -0.215 1.00 50.03 79 ALA A CA 1
ATOM 611 C C . ALA A 1 79 ? -7.624 -17.765 -0.205 1.00 50.03 79 ALA A C 1
ATOM 613 O O . ALA A 1 79 ? -8.319 -17.859 0.796 1.00 50.03 79 ALA A O 1
ATOM 614 N N . LEU A 1 80 ? -8.044 -17.149 -1.318 1.00 50.50 80 LEU A N 1
ATOM 615 C CA . LEU A 1 80 ? -9.398 -16.599 -1.493 1.00 50.50 80 LEU A CA 1
ATOM 616 C C . LEU A 1 80 ? -10.478 -17.677 -1.698 1.00 50.50 80 LEU A C 1
ATOM 618 O O . LEU A 1 80 ? -11.657 -17.393 -1.531 1.00 50.50 80 LEU A O 1
ATOM 622 N N . ALA A 1 81 ? -10.089 -18.893 -2.091 1.00 55.78 81 ALA A N 1
ATOM 623 C CA . ALA A 1 81 ? -11.010 -19.983 -2.417 1.00 55.78 81 ALA A CA 1
ATOM 624 C C . ALA A 1 81 ? -11.200 -21.016 -1.287 1.00 55.78 81 ALA A C 1
ATOM 626 O O . ALA A 1 81 ? -11.951 -21.973 -1.486 1.00 55.78 81 ALA A O 1
ATOM 627 N N . ALA A 1 82 ? -10.499 -20.866 -0.156 1.00 44.72 82 ALA A N 1
ATOM 628 C CA . ALA A 1 82 ? -10.502 -21.810 0.967 1.00 44.72 82 ALA A CA 1
ATOM 629 C C . ALA A 1 82 ? -11.424 -21.371 2.111 1.00 44.72 82 ALA A C 1
ATOM 631 O O . ALA A 1 82 ? -11.436 -20.163 2.429 1.00 44.72 82 ALA A O 1
#

pLDDT: mean 81.84, std 15.49, range [44.72, 96.81]